Protein AF-A0AAU2ULR8-F1 (afdb_monomer_lite)

Sequence (61 aa):
MLKISHAPDASDVYLLNPRVVTPDGEWEAWYFAHWLPGAVRYRSFWDLMNDEYHNFRGDQG

Secondary structure (DSSP, 8-state):
-EE----TT-SEEEEEEEEEE-TTSPEEEEEEETTSSS-EEESSHHHHHHHHHHHHHT---

Foldseek 3Di:
DAWDDDDPPDQKTKDWDPVQADPVGATKIWIGGPPDPGTDIDNHPVRVVVVVVCVVVVVPD

pLDDT: mean 94.21, std 7.55, range [54.69, 98.56]

Radius of gyration: 12.05 Å; chains: 1; bounding box: 29×31×28 Å

Structure (mmCIF, N/CA/C/O backbone):
data_AF-A0AAU2ULR8-F1
#
_entry.id   AF-A0AAU2ULR8-F1
#
loop_
_atom_site.group_PDB
_atom_site.id
_atom_site.type_symbol
_atom_site.label_atom_id
_atom_site.label_alt_id
_atom_site.label_comp_id
_atom_site.label_asym_id
_atom_site.label_entity_id
_atom_site.label_seq_id
_atom_site.pdbx_PDB_ins_code
_atom_site.Cartn_x
_atom_site.Cartn_y
_atom_site.Cartn_z
_atom_site.occupancy
_atom_site.B_iso_or_equiv
_atom_site.auth_seq_id
_atom_site.auth_comp_id
_atom_site.auth_asym_id
_atom_site.auth_atom_id
_atom_site.pdbx_PDB_model_num
ATOM 1 N N . MET A 1 1 ? -6.307 10.863 -1.968 1.00 93.38 1 MET A N 1
ATOM 2 C CA . MET A 1 1 ? -5.312 9.819 -1.670 1.00 93.38 1 MET A CA 1
ATOM 3 C C . MET 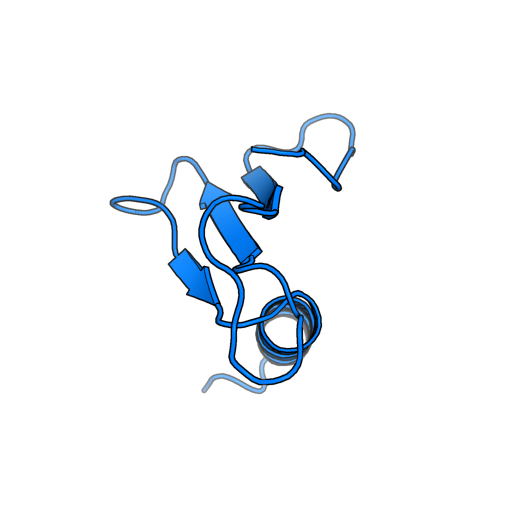A 1 1 ? -4.097 10.476 -1.063 1.00 93.38 1 MET A C 1
ATOM 5 O O . MET A 1 1 ? -3.698 11.525 -1.557 1.00 93.38 1 MET A O 1
ATOM 9 N N . LEU A 1 2 ? -3.552 9.881 -0.007 1.00 96.88 2 LEU A N 1
ATOM 10 C CA . LEU A 1 2 ? -2.292 10.280 0.614 1.00 96.88 2 LEU A CA 1
ATOM 11 C C . LEU A 1 2 ? -1.207 9.288 0.183 1.00 96.88 2 LEU A C 1
ATOM 13 O O . LEU A 1 2 ? -1.363 8.098 0.420 1.00 96.88 2 LEU A O 1
ATOM 17 N N . LYS A 1 3 ? -0.131 9.753 -0.456 1.00 97.00 3 LYS A N 1
ATOM 18 C CA . LYS A 1 3 ? 1.019 8.902 -0.794 1.00 97.00 3 LYS A CA 1
ATOM 19 C C . LYS A 1 3 ? 1.925 8.763 0.426 1.00 97.00 3 LYS A C 1
ATOM 21 O O . LYS A 1 3 ? 2.298 9.777 1.008 1.00 97.00 3 LYS A O 1
ATOM 26 N N . ILE A 1 4 ? 2.277 7.527 0.776 1.00 96.44 4 ILE A N 1
ATOM 27 C CA . ILE A 1 4 ? 3.088 7.214 1.967 1.00 96.44 4 ILE A CA 1
ATOM 28 C C . ILE A 1 4 ? 4.423 6.534 1.640 1.00 96.44 4 ILE A C 1
ATOM 30 O O . ILE A 1 4 ? 5.224 6.306 2.539 1.00 96.44 4 ILE A O 1
ATOM 34 N N . SER A 1 5 ? 4.690 6.232 0.366 1.00 95.81 5 SER A N 1
ATOM 35 C CA . SER A 1 5 ? 5.973 5.689 -0.086 1.00 95.81 5 SER A CA 1
ATOM 36 C C . SER A 1 5 ? 6.817 6.726 -0.822 1.00 95.81 5 SER A C 1
ATOM 38 O O . SER A 1 5 ? 6.294 7.625 -1.484 1.00 95.81 5 SER A O 1
ATOM 40 N N . HIS A 1 6 ? 8.138 6.585 -0.752 1.00 93.38 6 HIS A N 1
ATOM 41 C CA . HIS A 1 6 ? 9.075 7.292 -1.619 1.00 93.38 6 HIS A CA 1
ATOM 42 C C . HIS A 1 6 ? 10.355 6.468 -1.766 1.00 93.38 6 HIS A C 1
ATOM 44 O O . HIS A 1 6 ? 11.037 6.218 -0.778 1.00 93.38 6 HIS A O 1
ATOM 50 N N . ALA A 1 7 ? 10.681 6.077 -2.996 1.00 88.69 7 ALA A N 1
ATOM 51 C CA . ALA A 1 7 ? 11.979 5.524 -3.346 1.00 88.69 7 ALA A CA 1
ATOM 52 C C . ALA A 1 7 ? 12.387 6.030 -4.742 1.00 88.69 7 ALA A C 1
ATOM 54 O O . ALA A 1 7 ? 11.510 6.180 -5.604 1.00 88.69 7 ALA A O 1
ATOM 55 N N . PRO A 1 8 ? 13.679 6.337 -4.966 1.00 90.50 8 PRO A N 1
ATOM 56 C CA . PRO A 1 8 ? 14.196 6.615 -6.302 1.00 90.50 8 PRO A CA 1
ATOM 57 C C . PRO A 1 8 ? 13.898 5.441 -7.237 1.00 90.50 8 PRO A C 1
ATOM 59 O O . PRO A 1 8 ? 14.020 4.289 -6.829 1.00 90.50 8 PRO A O 1
ATOM 62 N N . ASP A 1 9 ? 13.476 5.747 -8.462 1.00 91.56 9 ASP A N 1
ATOM 63 C CA . ASP A 1 9 ? 13.187 4.774 -9.527 1.00 91.56 9 ASP A CA 1
ATOM 64 C C . ASP A 1 9 ? 12.086 3.737 -9.221 1.00 91.56 9 ASP A C 1
ATOM 66 O O . ASP A 1 9 ? 11.898 2.791 -9.985 1.00 91.56 9 ASP A O 1
ATOM 70 N N . ALA A 1 10 ? 11.304 3.930 -8.151 1.00 91.00 10 ALA A N 1
ATOM 71 C CA . ALA A 1 10 ? 10.142 3.092 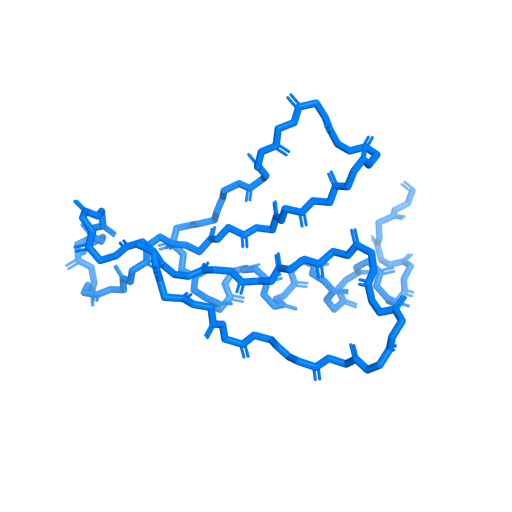-7.875 1.00 91.00 10 ALA A CA 1
ATOM 72 C C . ALA A 1 10 ? 9.067 3.255 -8.958 1.00 91.00 10 ALA A C 1
ATOM 74 O O . ALA A 1 10 ? 8.631 4.365 -9.282 1.00 91.00 10 ALA A O 1
ATOM 75 N N . SER A 1 11 ? 8.624 2.122 -9.492 1.00 92.44 11 SER A N 1
ATOM 76 C CA . SER A 1 11 ? 7.580 1.998 -10.512 1.00 92.44 11 SER A CA 1
ATOM 77 C C . SER A 1 11 ? 6.199 1.670 -9.918 1.0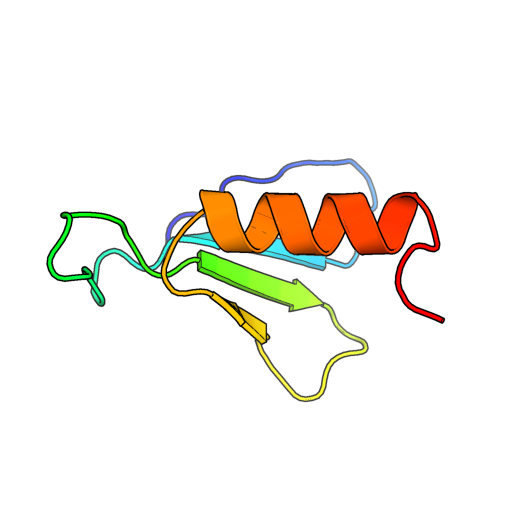0 92.44 11 SER A C 1
ATOM 79 O O . SER A 1 11 ? 5.216 1.499 -10.648 1.00 92.44 11 SER A O 1
ATOM 81 N N . ASP A 1 12 ? 6.116 1.652 -8.589 1.00 95.25 12 ASP A N 1
ATOM 82 C CA . ASP A 1 12 ? 4.935 1.427 -7.770 1.00 95.25 12 ASP A CA 1
ATOM 83 C C . ASP A 1 12 ? 4.797 2.472 -6.642 1.00 95.25 12 ASP A C 1
ATOM 85 O O . ASP A 1 12 ? 5.694 3.272 -6.354 1.00 95.25 12 ASP A O 1
ATOM 89 N N . VAL A 1 13 ? 3.609 2.539 -6.035 1.00 96.94 13 VAL A N 1
ATOM 90 C CA . VAL A 1 13 ? 3.300 3.462 -4.936 1.00 96.94 13 VAL A CA 1
ATOM 91 C C . VAL A 1 13 ? 2.363 2.834 -3.905 1.00 96.94 13 VAL A C 1
ATOM 93 O O . VAL A 1 13 ? 1.421 2.119 -4.250 1.00 96.94 13 VAL A O 1
ATOM 96 N N . TYR A 1 14 ? 2.565 3.205 -2.637 1.00 98.12 14 TYR A N 1
ATOM 97 C CA . TYR A 1 14 ? 1.621 2.949 -1.551 1.00 98.1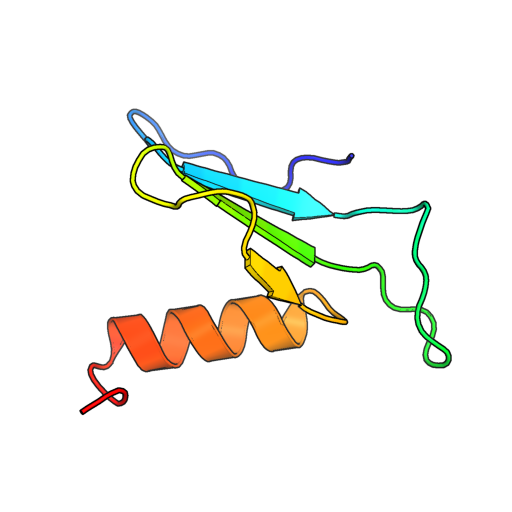2 14 TYR A CA 1
ATOM 98 C C . TYR A 1 14 ? 0.808 4.212 -1.256 1.00 98.12 14 TYR A C 1
ATOM 100 O O . TYR A 1 14 ? 1.367 5.305 -1.072 1.00 98.12 14 TYR A O 1
ATOM 108 N N . LEU A 1 15 ? -0.517 4.065 -1.211 1.00 98.19 15 LEU A N 1
ATOM 109 C CA . LEU A 1 15 ? -1.465 5.152 -0.968 1.00 98.19 15 LEU A CA 1
ATOM 110 C C . LEU A 1 15 ? -2.419 4.802 0.180 1.00 98.19 15 LEU A C 1
ATOM 112 O O . LEU A 1 15 ? -2.810 3.651 0.327 1.00 98.19 15 LEU A O 1
ATOM 116 N N . LEU A 1 16 ? -2.872 5.812 0.922 1.00 98.44 16 LEU A N 1
ATOM 117 C CA . LEU A 1 16 ? -3.987 5.709 1.862 1.00 98.44 16 LEU A CA 1
ATOM 118 C C . LEU A 1 16 ? -5.204 6.486 1.351 1.00 98.44 16 LEU A C 1
ATOM 120 O O . LEU A 1 16 ? -5.087 7.612 0.837 1.00 98.44 16 LEU A O 1
ATOM 124 N N . ASN A 1 17 ? -6.380 5.891 1.520 1.00 98.00 17 ASN A N 1
ATOM 125 C CA . ASN A 1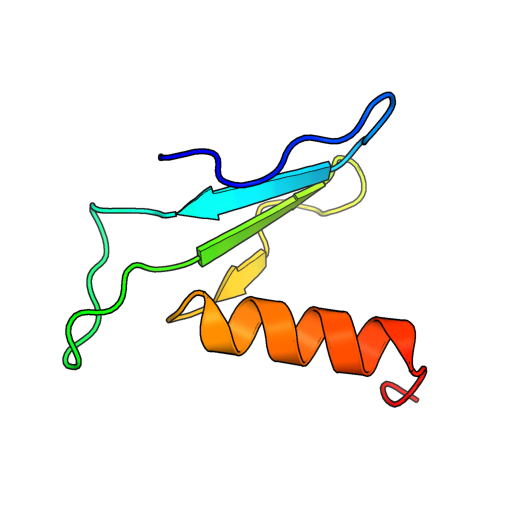 17 ? -7.660 6.435 1.101 1.00 98.00 17 ASN A CA 1
ATOM 126 C C . ASN A 1 17 ? -8.489 6.926 2.301 1.00 98.00 17 ASN A C 1
ATOM 128 O O . ASN A 1 17 ? -9.298 6.171 2.830 1.00 98.00 17 ASN A O 1
ATOM 132 N N . PRO A 1 18 ? -8.405 8.215 2.686 1.00 97.25 18 PRO A N 1
ATOM 133 C CA . PRO A 1 18 ? -9.188 8.750 3.807 1.00 97.25 18 PRO A CA 1
ATOM 134 C C . PRO A 1 18 ? -10.703 8.770 3.567 1.00 97.25 18 PRO A C 1
ATOM 136 O O . PRO A 1 18 ? -11.463 9.116 4.465 1.00 97.25 18 PRO A O 1
ATOM 139 N N . ARG A 1 19 ? -11.167 8.470 2.345 1.00 97.62 19 ARG A N 1
ATOM 140 C CA . ARG A 1 19 ? -12.601 8.413 2.025 1.00 97.62 19 ARG A CA 1
ATOM 141 C C . ARG A 1 19 ? -13.230 7.074 2.402 1.00 97.62 19 ARG A C 1
ATOM 143 O O . ARG A 1 19 ? -14.453 6.979 2.404 1.00 97.62 19 ARG A O 1
ATOM 150 N N . VAL A 1 20 ? -12.412 6.060 2.678 1.00 97.88 20 VAL A N 1
ATOM 151 C CA . VAL A 1 20 ? -12.851 4.727 3.084 1.00 97.88 20 VAL A CA 1
ATOM 152 C C . VAL A 1 20 ? -12.168 4.416 4.406 1.00 97.88 20 VAL A C 1
ATOM 154 O O . VAL A 1 20 ? -10.968 4.161 4.447 1.00 97.88 20 VAL A O 1
ATOM 157 N N . VAL A 1 21 ? -12.950 4.489 5.480 1.00 97.81 21 VAL A N 1
ATOM 158 C CA . VAL A 1 21 ? -12.507 4.219 6.849 1.00 97.81 21 VAL A CA 1
ATOM 159 C C . VAL A 1 21 ? -13.216 2.962 7.333 1.00 97.81 21 VAL A C 1
ATOM 161 O O . VAL A 1 21 ? -14.440 2.853 7.213 1.00 97.81 21 VAL A O 1
ATOM 164 N N . THR A 1 22 ? -12.460 1.994 7.828 1.00 96.19 22 THR A N 1
ATOM 165 C CA . THR A 1 22 ? -12.987 0.741 8.371 1.00 96.19 22 THR A CA 1
ATOM 166 C C . THR A 1 22 ? -13.574 0.941 9.775 1.00 96.19 22 THR A C 1
ATOM 168 O O . THR A 1 22 ? -13.339 1.971 10.408 1.00 96.19 22 THR A O 1
ATOM 171 N N . PRO A 1 23 ? -14.367 -0.017 10.300 1.00 97.00 23 PRO A N 1
ATOM 172 C CA . PRO A 1 23 ? -14.994 0.118 11.621 1.00 97.00 23 PRO A CA 1
ATOM 173 C C . PRO A 1 23 ? -14.024 0.295 12.802 1.00 97.00 23 PRO A C 1
ATOM 175 O O . PRO A 1 23 ? -14.427 0.808 13.841 1.00 97.00 23 PRO A O 1
ATOM 178 N N . ASP A 1 24 ? -12.771 -0.131 12.656 1.00 95.44 24 ASP A N 1
ATOM 179 C CA . ASP A 1 24 ? -11.674 0.046 13.618 1.00 95.44 24 ASP A CA 1
ATOM 180 C C . ASP A 1 24 ? -10.932 1.390 13.465 1.00 95.44 24 ASP A C 1
ATOM 182 O O . ASP A 1 24 ? -10.066 1.704 14.278 1.00 95.44 24 ASP A O 1
ATOM 186 N N . GLY A 1 25 ? -11.308 2.218 12.485 1.00 96.94 25 GLY A N 1
ATOM 187 C CA . GLY A 1 25 ? -10.759 3.559 12.273 1.00 96.94 25 GLY A CA 1
ATOM 188 C C . GLY A 1 25 ? -9.583 3.629 11.298 1.00 96.94 25 GLY A C 1
ATOM 189 O O . GLY A 1 25 ? -9.088 4.727 11.037 1.00 96.94 25 GLY A O 1
ATOM 190 N N . GLU A 1 26 ? -9.159 2.500 10.731 1.00 98.00 26 GLU A N 1
ATOM 191 C CA . GLU A 1 26 ? -8.090 2.453 9.733 1.00 98.00 26 GLU A CA 1
ATOM 192 C C . GLU A 1 26 ? -8.558 2.986 8.372 1.00 98.00 26 GLU A C 1
ATOM 194 O O . GLU A 1 26 ? -9.736 2.938 8.011 1.00 98.00 26 GLU A O 1
ATOM 199 N N . TRP A 1 27 ? -7.625 3.536 7.596 1.00 98.50 27 TRP A N 1
ATOM 200 C CA . TRP A 1 27 ? -7.893 3.932 6.213 1.00 98.50 27 TRP A CA 1
ATOM 201 C C . TRP A 1 27 ? -7.583 2.769 5.275 1.00 98.50 27 TRP A C 1
ATOM 203 O O . TRP A 1 27 ? -6.563 2.095 5.429 1.00 98.50 27 TRP A O 1
ATOM 213 N N . GLU A 1 28 ? -8.414 2.594 4.246 1.00 98.50 28 GLU A N 1
ATOM 214 C CA . GLU A 1 28 ? -8.122 1.661 3.157 1.00 98.50 28 GLU A CA 1
ATOM 215 C C . GLU A 1 28 ? -6.758 2.010 2.531 1.00 98.50 28 GLU A C 1
ATOM 217 O O . GLU A 1 28 ? -6.478 3.170 2.205 1.00 98.50 28 GLU A O 1
ATOM 222 N N . ALA A 1 29 ? -5.907 1.002 2.358 1.00 98.56 29 ALA A N 1
ATOM 223 C CA . ALA A 1 29 ? -4.572 1.142 1.794 1.00 98.56 29 ALA A CA 1
ATOM 224 C C . ALA A 1 29 ? -4.523 0.529 0.395 1.00 98.56 29 ALA A C 1
ATOM 226 O O . ALA A 1 29 ? -5.148 -0.496 0.128 1.00 98.56 29 ALA A O 1
ATOM 227 N N . TRP A 1 30 ? -3.829 1.182 -0.531 1.00 98.25 30 TRP A N 1
ATOM 228 C CA . TRP A 1 30 ? -3.723 0.745 -1.919 1.00 98.25 30 TRP A CA 1
ATOM 229 C C . TRP A 1 30 ? -2.267 0.499 -2.275 1.00 98.25 30 TRP A C 1
ATOM 231 O O . TRP A 1 30 ? -1.417 1.368 -2.057 1.00 98.25 30 TRP A O 1
ATOM 241 N N . TYR A 1 31 ? -2.027 -0.644 -2.906 1.00 97.69 31 TYR A N 1
ATOM 242 C CA . TYR A 1 31 ? -0.837 -0.887 -3.698 1.00 97.69 31 TYR A CA 1
ATOM 243 C C . TYR A 1 31 ? -1.154 -0.623 -5.171 1.00 97.69 31 TYR A C 1
ATOM 245 O O . TYR A 1 31 ? -2.110 -1.175 -5.723 1.00 97.69 31 TYR A O 1
ATOM 253 N N . PHE A 1 32 ? -0.393 0.270 -5.801 1.00 96.44 32 PHE A N 1
ATOM 254 C CA . PHE A 1 32 ? -0.599 0.649 -7.194 1.00 96.44 32 PHE A CA 1
ATOM 255 C C . PHE A 1 32 ? 0.713 0.575 -7.965 1.00 96.44 32 PHE A C 1
ATOM 257 O O . PHE A 1 32 ? 1.665 1.277 -7.637 1.00 96.44 32 PHE A O 1
ATOM 264 N N . ALA A 1 33 ? 0.731 -0.235 -9.019 1.00 94.75 33 ALA A N 1
ATOM 265 C CA . ALA A 1 33 ? 1.897 -0.468 -9.858 1.00 94.75 33 ALA A CA 1
ATOM 266 C C . ALA A 1 33 ? 1.483 -0.597 -11.327 1.00 94.75 33 ALA A C 1
ATOM 268 O O . ALA A 1 33 ? 0.363 -1.014 -11.629 1.00 94.75 33 ALA A O 1
ATOM 269 N N . HIS A 1 34 ? 2.384 -0.265 -12.254 1.00 92.69 34 HIS A N 1
ATOM 270 C CA . HIS A 1 34 ? 2.058 -0.254 -13.688 1.00 92.69 34 HIS A CA 1
ATOM 271 C C . HIS A 1 34 ? 1.812 -1.647 -14.298 1.00 92.69 34 HIS A C 1
ATOM 273 O O . HIS A 1 34 ? 1.234 -1.737 -15.378 1.00 92.69 34 HIS A O 1
ATOM 279 N N . TRP A 1 35 ? 2.243 -2.724 -13.633 1.00 94.44 35 TRP A N 1
ATOM 280 C CA . TRP A 1 35 ? 2.002 -4.108 -14.066 1.00 94.44 35 TRP A CA 1
ATOM 281 C C . TRP A 1 35 ? 0.690 -4.701 -13.545 1.00 94.44 35 TRP A C 1
ATOM 283 O O . TRP A 1 35 ? 0.333 -5.815 -13.924 1.00 94.44 35 TRP A O 1
ATOM 293 N N . LEU A 1 36 ? -0.032 -3.987 -12.682 1.00 94.75 36 LEU A N 1
ATOM 294 C CA . LEU A 1 36 ? -1.304 -4.450 -12.143 1.00 94.75 36 LEU A CA 1
ATOM 295 C C . LEU A 1 36 ? -2.465 -3.922 -13.000 1.00 94.75 36 LEU A C 1
ATOM 297 O O . LEU A 1 36 ? -2.409 -2.791 -13.484 1.00 94.75 36 LEU A O 1
ATOM 301 N N . PRO A 1 37 ? -3.572 -4.676 -13.141 1.00 94.00 37 PRO A N 1
ATOM 302 C CA . PRO A 1 37 ? -4.770 -4.210 -13.851 1.00 94.00 37 PRO A CA 1
ATOM 303 C C . PRO A 1 37 ? -5.517 -3.077 -13.112 1.00 94.00 37 PRO A C 1
ATOM 305 O O . PRO A 1 37 ? -6.592 -2.655 -13.537 1.00 94.00 37 PRO A O 1
ATOM 308 N N . GLY A 1 38 ? -4.978 -2.599 -11.989 1.00 94.12 38 GLY A N 1
ATOM 309 C CA . GLY A 1 38 ? -5.525 -1.549 -11.142 1.00 94.12 38 GLY A CA 1
ATOM 310 C C . GLY A 1 38 ? -4.867 -1.558 -9.762 1.00 94.12 38 GLY A C 1
ATOM 311 O O . GLY A 1 38 ? -3.877 -2.248 -9.539 1.00 94.12 38 GLY A O 1
ATOM 312 N N . ALA A 1 39 ? -5.435 -0.801 -8.822 1.00 95.81 39 ALA A N 1
ATOM 313 C CA . ALA A 1 39 ? -4.982 -0.825 -7.435 1.00 95.81 39 ALA A CA 1
ATOM 314 C C . ALA A 1 39 ? -5.429 -2.112 -6.727 1.00 95.81 39 ALA A C 1
ATOM 316 O O . ALA A 1 39 ? -6.626 -2.427 -6.721 1.00 95.81 39 ALA A O 1
ATOM 317 N N . VAL A 1 40 ? -4.490 -2.797 -6.076 1.00 97.81 40 VAL A N 1
ATOM 318 C CA . VAL A 1 40 ? -4.802 -3.817 -5.069 1.00 97.81 40 VAL A CA 1
ATOM 319 C C . VAL A 1 40 ? -5.136 -3.085 -3.775 1.00 97.81 40 VAL A C 1
ATOM 321 O O . VAL A 1 40 ? -4.416 -2.173 -3.366 1.00 97.81 40 VAL A O 1
ATOM 324 N N . ARG A 1 41 ? -6.276 -3.421 -3.172 1.00 97.81 41 ARG A N 1
ATOM 325 C CA . ARG A 1 41 ? -6.845 -2.686 -2.037 1.00 97.81 41 ARG A CA 1
ATOM 326 C C . ARG A 1 41 ? -6.850 -3.557 -0.797 1.00 97.81 41 ARG A C 1
ATOM 328 O O . ARG A 1 41 ? -7.293 -4.702 -0.840 1.00 97.81 41 ARG A O 1
ATOM 335 N N . TYR A 1 42 ? -6.436 -2.962 0.305 1.00 98.25 42 TYR A N 1
ATOM 336 C CA . TYR A 1 42 ? -6.357 -3.566 1.621 1.00 98.25 42 TYR A CA 1
ATOM 337 C C . TYR A 1 42 ? -7.196 -2.735 2.579 1.00 98.25 42 TYR A C 1
ATOM 339 O O . TYR A 1 42 ? -7.301 -1.515 2.445 1.00 98.25 42 TYR A O 1
ATOM 347 N N . ARG A 1 43 ? -7.800 -3.394 3.565 1.00 97.69 43 ARG A N 1
ATOM 348 C CA . ARG A 1 43 ? -8.659 -2.717 4.546 1.00 97.69 43 ARG A CA 1
ATOM 349 C C . ARG A 1 43 ? -7.868 -1.783 5.477 1.00 97.69 43 ARG A C 1
ATOM 351 O O . ARG A 1 43 ? -8.460 -0.867 6.023 1.00 97.69 43 ARG A O 1
ATOM 358 N N . SER A 1 44 ? -6.560 -1.997 5.626 1.00 98.06 44 SER A N 1
ATOM 359 C CA . SER A 1 44 ? -5.669 -1.209 6.481 1.00 98.06 44 SER A CA 1
ATOM 360 C C . SER A 1 44 ? -4.246 -1.170 5.913 1.00 98.06 44 SER A C 1
ATOM 362 O O . SER A 1 44 ? -3.879 -1.993 5.067 1.00 98.06 44 SER A O 1
ATOM 364 N N . PHE A 1 45 ? -3.413 -0.247 6.408 1.00 97.62 45 PHE A N 1
ATOM 365 C CA . PHE A 1 45 ? -1.980 -0.236 6.080 1.00 97.62 45 PHE A CA 1
ATOM 366 C C . PHE A 1 45 ? -1.251 -1.479 6.612 1.00 97.62 45 PHE A C 1
ATOM 368 O O . PHE A 1 45 ? -0.331 -1.984 5.970 1.00 97.62 45 PHE A O 1
ATOM 375 N N . TRP A 1 46 ? -1.692 -1.996 7.761 1.00 97.44 46 TRP A N 1
ATOM 376 C CA . TRP A 1 46 ? -1.160 -3.218 8.356 1.00 97.44 46 TRP A CA 1
ATOM 377 C C . TRP A 1 46 ? -1.323 -4.425 7.429 1.00 97.44 46 TRP A C 1
ATOM 379 O O . TRP A 1 46 ? -0.366 -5.167 7.209 1.00 97.44 46 TRP A O 1
ATOM 389 N N . ASP A 1 47 ? -2.510 -4.606 6.852 1.00 98.00 47 ASP A N 1
ATOM 390 C CA . ASP A 1 47 ? -2.772 -5.738 5.958 1.00 98.00 47 ASP A CA 1
ATOM 391 C C . ASP A 1 47 ? -1.938 -5.656 4.677 1.00 98.00 47 ASP A C 1
ATOM 393 O O . ASP A 1 47 ? -1.426 -6.675 4.222 1.00 98.00 47 ASP A O 1
ATOM 397 N N . LEU A 1 48 ? -1.736 -4.444 4.144 1.00 97.88 48 LEU A N 1
ATOM 398 C CA . LEU A 1 48 ? -0.862 -4.216 2.992 1.00 97.88 48 LEU A CA 1
ATOM 399 C C . LEU A 1 48 ? 0.579 -4.642 3.307 1.00 97.88 48 LEU A C 1
A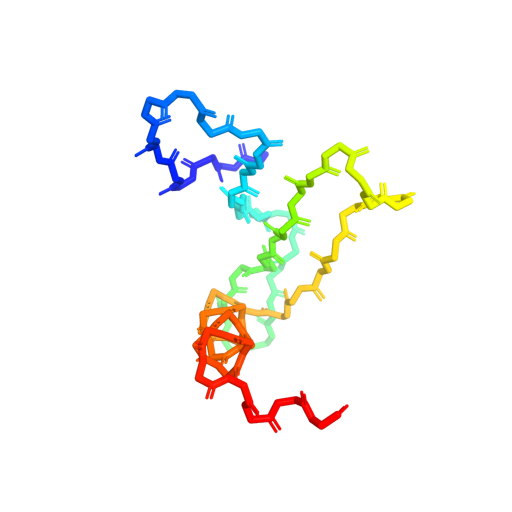TOM 401 O O . LEU A 1 48 ? 1.178 -5.411 2.564 1.00 97.88 48 LEU A O 1
ATOM 405 N N . MET A 1 49 ? 1.141 -4.173 4.425 1.00 97.19 49 MET A N 1
ATOM 406 C CA . MET A 1 49 ? 2.533 -4.473 4.783 1.00 97.19 49 MET A CA 1
ATOM 407 C C . MET A 1 49 ? 2.769 -5.950 5.108 1.00 97.19 49 MET A C 1
ATOM 409 O O . MET A 1 49 ? 3.851 -6.457 4.824 1.00 97.19 49 MET A O 1
ATOM 413 N N . ASN A 1 50 ? 1.788 -6.652 5.684 1.00 97.56 50 ASN A N 1
ATOM 414 C CA . ASN A 1 50 ? 1.920 -8.095 5.892 1.00 97.56 50 ASN A CA 1
ATOM 415 C C . ASN A 1 50 ? 1.913 -8.857 4.568 1.00 97.56 50 ASN A C 1
ATOM 417 O O . ASN A 1 50 ? 2.717 -9.771 4.407 1.00 97.56 50 ASN A O 1
ATOM 421 N N . ASP A 1 51 ? 1.064 -8.468 3.616 1.00 96.88 51 ASP A N 1
ATOM 422 C CA . ASP A 1 51 ? 1.060 -9.075 2.284 1.00 96.88 51 ASP A CA 1
ATOM 423 C C . ASP A 1 51 ? 2.402 -8.861 1.564 1.00 96.88 51 ASP A C 1
ATOM 425 O O . ASP A 1 51 ? 3.029 -9.826 1.129 1.00 96.88 51 ASP A O 1
ATOM 429 N N . GLU A 1 52 ? 2.920 -7.627 1.559 1.00 95.06 52 GLU A N 1
ATOM 430 C CA . GLU A 1 52 ? 4.256 -7.294 1.035 1.00 95.06 52 GLU A CA 1
ATOM 431 C C . GLU A 1 52 ? 5.376 -8.087 1.718 1.00 95.06 52 GLU A C 1
ATOM 433 O O . GLU A 1 52 ? 6.301 -8.581 1.074 1.00 95.06 52 GLU A O 1
ATOM 438 N N . TYR A 1 53 ? 5.295 -8.251 3.035 1.00 95.19 53 TYR A N 1
ATOM 439 C CA . TYR A 1 53 ? 6.278 -9.012 3.792 1.00 95.19 53 TYR A CA 1
ATOM 440 C C . TYR A 1 53 ? 6.260 -10.505 3.450 1.00 95.19 53 TYR A C 1
ATOM 442 O O . TYR A 1 53 ? 7.324 -11.110 3.294 1.00 95.19 53 TYR A O 1
ATOM 450 N N . HIS A 1 54 ? 5.073 -11.097 3.303 1.00 95.19 54 HIS A N 1
ATOM 451 C CA . HIS A 1 54 ? 4.925 -12.484 2.865 1.00 95.19 54 HIS A CA 1
ATOM 452 C C . HIS A 1 54 ? 5.404 -12.675 1.422 1.00 95.19 54 HIS A C 1
ATOM 454 O O . HIS A 1 54 ? 6.115 -13.643 1.143 1.00 95.19 54 HIS A O 1
ATOM 460 N N . ASN A 1 55 ? 5.103 -11.724 0.531 1.00 91.00 55 ASN A N 1
ATOM 461 C CA . ASN A 1 55 ? 5.629 -11.685 -0.835 1.00 91.00 55 ASN A CA 1
ATOM 462 C C . ASN A 1 55 ? 7.160 -11.650 -0.846 1.00 91.00 55 ASN A C 1
ATOM 464 O O . ASN A 1 55 ? 7.801 -12.475 -1.495 1.00 91.00 55 ASN A O 1
ATOM 468 N N . PHE A 1 56 ? 7.758 -10.742 -0.073 1.00 90.19 56 PHE A N 1
ATOM 469 C CA . PHE A 1 56 ? 9.209 -10.603 0.026 1.00 90.19 56 PHE A CA 1
ATOM 470 C C . PHE A 1 56 ? 9.891 -11.870 0.560 1.00 90.19 56 PHE A C 1
ATOM 472 O O . PHE A 1 56 ? 11.000 -12.206 0.145 1.00 90.19 56 PHE A O 1
ATOM 479 N N . ARG A 1 57 ? 9.237 -12.588 1.480 1.00 93.25 57 ARG A N 1
ATOM 480 C CA . ARG A 1 57 ? 9.752 -13.846 2.034 1.00 93.25 57 ARG A CA 1
ATOM 481 C C . ARG A 1 57 ? 9.567 -15.060 1.133 1.00 93.25 57 ARG A C 1
ATOM 483 O O . ARG A 1 57 ? 10.176 -16.089 1.413 1.00 93.25 57 ARG A O 1
ATOM 490 N N . GLY A 1 58 ? 8.781 -14.942 0.064 1.00 84.56 58 GLY A N 1
ATOM 491 C CA . GLY A 1 58 ? 8.389 -16.090 -0.750 1.00 84.56 58 GLY A CA 1
ATOM 492 C C . GLY A 1 58 ? 7.443 -17.038 -0.009 1.00 84.56 58 GLY A C 1
ATOM 493 O O . GLY A 1 58 ? 7.398 -18.222 -0.327 1.00 84.56 58 GLY A O 1
ATOM 494 N N . ASP A 1 59 ? 6.697 -16.531 0.980 1.00 79.94 59 ASP A N 1
ATOM 495 C CA . ASP A 1 59 ? 5.675 -17.304 1.700 1.00 79.94 59 ASP A CA 1
ATOM 496 C C . ASP A 1 59 ? 4.416 -17.520 0.831 1.00 79.94 59 ASP A C 1
ATOM 498 O O . ASP A 1 59 ? 3.539 -18.312 1.179 1.00 79.94 59 ASP A O 1
ATOM 502 N N . GLN A 1 60 ? 4.325 -16.821 -0.306 1.00 60.94 60 GLN A N 1
ATOM 503 C CA . GLN A 1 60 ? 3.331 -17.061 -1.348 1.00 60.94 60 GLN A CA 1
ATOM 504 C C . GLN A 1 60 ? 3.895 -18.102 -2.325 1.00 60.94 60 GLN A C 1
ATOM 506 O O . GLN A 1 60 ? 4.775 -17.791 -3.124 1.00 60.94 60 GLN A O 1
ATOM 511 N N . GLY A 1 61 ? 3.455 -19.355 -2.172 1.00 54.69 61 GLY A N 1
ATOM 512 C CA . GLY A 1 61 ? 3.876 -20.489 -3.005 1.00 54.69 61 GLY A CA 1
ATOM 513 C C . GLY A 1 61 ? 3.500 -20.375 -4.477 1.00 54.69 61 GLY A C 1
ATOM 514 O O . GLY A 1 61 ? 2.489 -19.707 -4.790 1.00 54.69 61 GLY A O 1
#